Protein AF-A0A529XQK6-F1 (afdb_monomer_lite)

Foldseek 3Di:
DDPPQPLNVLVVVLVCVVVVDDVVVCVVVDVVVVVVVSVVSVVVSVVSCCVVPVVD

Sequence (56 aa):
YGERHACHATAEKIQALLRRGSIKDIFDHGLHEFLAEFIRDNTRLGDEIAQDYRFH

Radius of gyration: 13.6 Å; chains: 1; bounding box: 29×14×40 Å

Structure (mmCIF, N/CA/C/O backbone):
data_AF-A0A529XQK6-F1
#
_entry.id   AF-A0A529XQK6-F1
#
loop_
_atom_site.group_PDB
_atom_site.id
_atom_site.type_symbol
_atom_site.label_atom_id
_atom_site.label_alt_id
_atom_site.label_comp_id
_atom_site.label_asym_id
_atom_site.label_entity_id
_atom_site.label_seq_id
_atom_site.pdbx_PDB_ins_code
_atom_site.Cartn_x
_atom_site.Cartn_y
_atom_site.Cartn_z
_atom_site.occupancy
_atom_site.B_iso_or_equiv
_atom_site.auth_seq_id
_atom_site.auth_comp_id
_atom_site.auth_asym_id
_atom_site.auth_atom_id
_atom_site.pdbx_PDB_model_num
ATOM 1 N N . TYR A 1 1 ? -2.271 -6.231 -27.056 1.00 41.25 1 TYR A N 1
ATOM 2 C CA . TYR A 1 1 ? -1.330 -7.099 -26.329 1.00 41.25 1 TYR A CA 1
ATOM 3 C C . TYR A 1 1 ? -0.909 -6.291 -25.115 1.00 41.25 1 TYR A C 1
ATOM 5 O O . TYR A 1 1 ? -0.240 -5.287 -25.299 1.00 41.25 1 TYR A O 1
ATOM 13 N N . GLY A 1 2 ? -1.488 -6.561 -23.947 1.00 55.38 2 GLY A N 1
ATOM 14 C CA . GLY A 1 2 ? -1.281 -5.756 -22.741 1.00 55.38 2 GLY A CA 1
ATOM 15 C C . GLY A 1 2 ? -0.793 -6.680 -21.649 1.00 55.38 2 GLY A C 1
ATOM 16 O O . GLY A 1 2 ? -1.601 -7.400 -21.063 1.00 55.38 2 GLY A O 1
ATOM 17 N N . GLU A 1 3 ? 0.519 -6.738 -21.453 1.00 58.84 3 GLU A N 1
ATOM 18 C CA . GLU A 1 3 ? 1.080 -7.464 -20.324 1.00 58.84 3 GLU A CA 1
ATOM 19 C C . GLU A 1 3 ? 0.607 -6.782 -19.042 1.00 58.84 3 GLU A C 1
ATOM 21 O O . GLU A 1 3 ? 0.755 -5.577 -18.844 1.00 58.84 3 GLU A O 1
ATOM 26 N N . ARG A 1 4 ? -0.054 -7.557 -18.181 1.00 59.56 4 ARG A N 1
ATOM 27 C CA . ARG A 1 4 ? -0.387 -7.115 -16.831 1.00 59.56 4 ARG A CA 1
ATOM 28 C C . ARG A 1 4 ? 0.913 -7.113 -16.037 1.00 59.56 4 ARG A C 1
ATOM 30 O O . ARG A 1 4 ? 1.296 -8.122 -15.455 1.00 59.56 4 ARG A O 1
ATOM 37 N N . HIS A 1 5 ? 1.592 -5.980 -16.073 1.00 67.25 5 HIS A N 1
ATOM 38 C CA . HIS A 1 5 ? 2.769 -5.717 -15.265 1.00 67.25 5 HIS A CA 1
ATOM 39 C C . HIS A 1 5 ? 2.419 -5.717 -13.770 1.00 67.25 5 HIS A C 1
ATOM 41 O O . HIS A 1 5 ? 1.282 -5.413 -13.387 1.00 67.25 5 HIS A O 1
ATOM 47 N N . ALA A 1 6 ? 3.385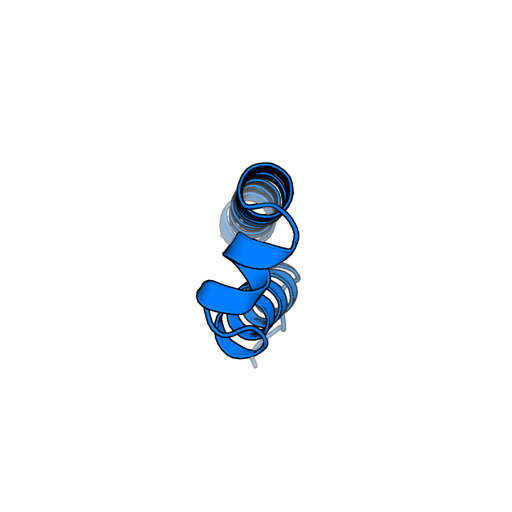 -6.073 -12.920 1.00 72.12 6 ALA A N 1
ATOM 48 C CA . ALA A 1 6 ? 3.184 -6.189 -11.472 1.00 72.12 6 ALA A CA 1
ATOM 49 C C . ALA A 1 6 ? 2.670 -4.873 -10.863 1.00 72.12 6 ALA A C 1
ATOM 51 O O . ALA A 1 6 ? 1.789 -4.888 -9.997 1.00 72.12 6 ALA A O 1
ATOM 52 N N . CYS A 1 7 ? 3.102 -3.746 -11.435 1.00 72.00 7 CYS A N 1
AT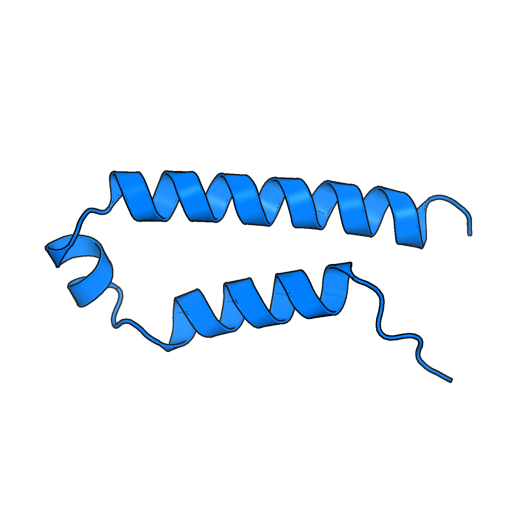OM 53 C CA . CYS A 1 7 ? 2.631 -2.414 -11.085 1.00 72.00 7 CYS A CA 1
ATOM 54 C C . CYS A 1 7 ? 1.106 -2.240 -11.229 1.00 72.00 7 CYS A C 1
ATOM 56 O O . CYS A 1 7 ? 0.480 -1.581 -10.398 1.00 72.00 7 CYS A O 1
ATOM 58 N N . HIS A 1 8 ? 0.454 -2.880 -12.204 1.00 79.31 8 HIS A N 1
ATOM 59 C CA . HIS A 1 8 ? -1.007 -2.830 -12.314 1.00 79.31 8 HIS A CA 1
ATOM 60 C C . HIS A 1 8 ? -1.702 -3.569 -11.166 1.00 79.31 8 HIS A C 1
ATOM 62 O O . HIS A 1 8 ? -2.688 -3.065 -10.630 1.00 79.31 8 HIS A O 1
ATOM 68 N N . ALA A 1 9 ? -1.166 -4.714 -10.735 1.00 81.06 9 ALA A N 1
ATOM 69 C CA . ALA A 1 9 ? -1.719 -5.463 -9.607 1.00 81.06 9 ALA A CA 1
ATOM 70 C C . ALA A 1 9 ? -1.555 -4.699 -8.281 1.00 81.06 9 ALA A C 1
ATOM 72 O O . ALA A 1 9 ? -2.483 -4.648 -7.470 1.00 81.06 9 ALA A O 1
ATOM 73 N N . THR A 1 10 ? -0.402 -4.055 -8.072 1.00 80.75 10 THR A N 1
ATOM 74 C CA . THR A 1 10 ? -0.161 -3.210 -6.894 1.00 80.75 10 THR A CA 1
ATOM 75 C C . THR A 1 10 ? -1.068 -1.973 -6.904 1.00 80.75 10 THR A C 1
ATOM 77 O O . THR A 1 10 ? -1.659 -1.638 -5.876 1.00 80.75 10 THR A O 1
ATOM 80 N N . ALA A 1 11 ? -1.289 -1.346 -8.064 1.00 80.38 11 ALA A N 1
ATOM 81 C CA . ALA A 1 11 ? -2.228 -0.232 -8.205 1.00 80.38 11 ALA A CA 1
ATOM 82 C C . ALA A 1 11 ? -3.689 -0.639 -7.928 1.00 80.38 11 ALA A C 1
ATOM 84 O O . ALA A 1 11 ? -4.387 0.060 -7.190 1.00 80.38 11 ALA A O 1
ATOM 85 N N . GLU A 1 12 ? -4.151 -1.781 -8.455 1.00 83.62 12 GLU A N 1
ATOM 86 C CA . GLU A 1 12 ? -5.494 -2.317 -8.171 1.00 83.62 12 GLU A CA 1
ATOM 87 C C . GLU A 1 12 ? -5.677 -2.588 -6.669 1.00 83.62 12 GLU A C 1
ATOM 89 O O . GLU A 1 12 ? -6.724 -2.273 -6.099 1.00 83.62 12 GLU A O 1
ATOM 94 N N . LYS A 1 13 ? -4.640 -3.100 -5.996 1.00 82.12 13 LYS A N 1
ATOM 95 C CA . LYS A 1 13 ? -4.652 -3.354 -4.550 1.00 82.12 13 LYS A CA 1
ATOM 96 C C . LYS A 1 13 ? -4.775 -2.061 -3.735 1.00 82.12 13 LYS A C 1
ATOM 98 O O . LYS A 1 13 ? -5.609 -1.998 -2.833 1.00 82.12 13 LYS A O 1
ATOM 103 N N . ILE A 1 14 ? -4.007 -1.023 -4.078 1.00 80.50 14 ILE A N 1
ATOM 104 C CA . ILE A 1 14 ? -4.095 0.303 -3.441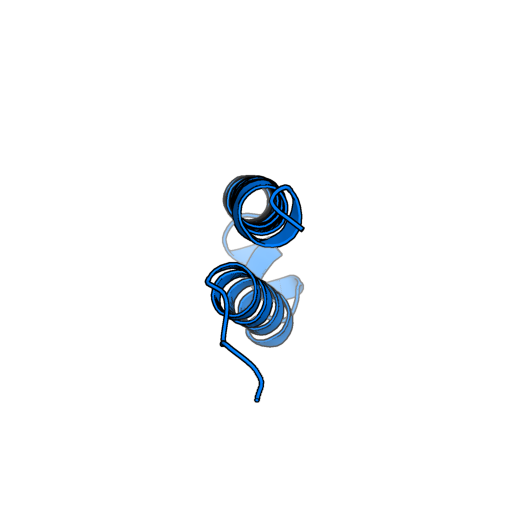 1.00 80.50 14 ILE A CA 1
ATOM 105 C C . ILE A 1 14 ? -5.489 0.905 -3.656 1.00 80.50 14 ILE A C 1
ATOM 107 O O . ILE A 1 14 ? -6.103 1.423 -2.723 1.00 80.50 14 ILE A O 1
ATOM 111 N N . GLN A 1 15 ? -6.030 0.800 -4.872 1.00 82.19 15 GLN A N 1
ATOM 112 C CA . GLN A 1 15 ? -7.350 1.342 -5.180 1.00 82.19 15 GLN A CA 1
ATOM 113 C C . GLN A 1 15 ? -8.471 0.595 -4.442 1.00 82.19 15 GLN A C 1
ATOM 115 O O . GLN A 1 15 ? -9.425 1.217 -3.970 1.00 82.19 15 GLN A O 1
ATOM 120 N N . ALA A 1 16 ? -8.355 -0.728 -4.306 1.00 81.06 16 ALA A N 1
ATOM 121 C CA . ALA A 1 16 ? -9.277 -1.534 -3.518 1.00 81.06 16 ALA A CA 1
ATOM 122 C C . ALA A 1 16 ? -9.225 -1.153 -2.031 1.00 81.06 16 ALA A C 1
ATOM 124 O O . ALA A 1 16 ? -10.278 -1.007 -1.417 1.00 81.06 16 ALA A O 1
ATOM 125 N N . LEU A 1 17 ? -8.032 -0.916 -1.476 1.00 73.19 17 LEU A N 1
ATOM 126 C CA . LEU A 1 17 ? -7.840 -0.407 -0.111 1.00 73.19 17 LEU A CA 1
ATOM 127 C C . LEU A 1 17 ? -8.581 0.919 0.113 1.00 73.19 17 LEU A C 1
ATOM 129 O O . LEU A 1 17 ? -9.325 1.048 1.082 1.00 73.19 17 LEU A O 1
ATOM 133 N N . LEU A 1 18 ? -8.462 1.858 -0.828 1.00 74.38 18 LEU A N 1
ATOM 134 C CA . LEU A 1 18 ? -9.156 3.151 -0.777 1.00 74.38 18 LEU A CA 1
ATOM 135 C C . LEU A 1 18 ? -10.681 3.036 -0.942 1.00 74.38 18 LEU A C 1
ATOM 137 O O . LEU A 1 18 ? -11.417 3.889 -0.456 1.00 74.38 18 LEU A O 1
ATOM 141 N N . ARG A 1 19 ? -11.171 2.002 -1.639 1.00 75.62 19 ARG A N 1
ATOM 142 C CA . ARG A 1 19 ? -12.609 1.763 -1.859 1.00 75.62 19 ARG A CA 1
ATOM 143 C C . ARG A 1 19 ? -13.295 1.002 -0.726 1.00 75.62 19 ARG A C 1
ATOM 145 O O . ARG A 1 19 ? -14.507 1.131 -0.582 1.00 75.62 19 ARG A O 1
ATOM 152 N N . ARG A 1 20 ? -12.572 0.134 -0.011 1.00 65.44 20 ARG A N 1
ATOM 153 C CA . ARG A 1 20 ? -13.169 -0.911 0.841 1.00 65.44 20 ARG A CA 1
ATOM 154 C C . ARG A 1 20 ? -13.446 -0.468 2.273 1.00 65.44 20 ARG A C 1
ATOM 156 O O . ARG A 1 20 ? -14.313 -1.057 2.907 1.00 65.44 20 ARG A O 1
ATOM 163 N N . GLY A 1 21 ? -12.756 0.551 2.766 1.00 57.53 21 GLY A N 1
ATOM 164 C CA . GLY A 1 21 ? -13.078 1.182 4.039 1.00 57.53 21 GLY A CA 1
ATOM 165 C C . GLY A 1 21 ? -13.516 2.604 3.771 1.00 57.53 21 GLY A C 1
ATOM 166 O O . GLY A 1 21 ? -12.776 3.365 3.147 1.00 57.53 21 GLY A O 1
ATOM 167 N N . SER A 1 22 ? -14.691 2.999 4.256 1.00 65.81 22 SER A N 1
ATOM 168 C CA . SER A 1 22 ? -14.923 4.413 4.539 1.00 65.81 22 SER A CA 1
ATOM 169 C C . SER A 1 22 ? -13.676 4.915 5.260 1.00 65.81 22 SER A C 1
ATOM 171 O O . SER A 1 22 ? -13.239 4.260 6.200 1.00 65.81 22 SER A O 1
ATOM 173 N N . ILE A 1 23 ? -13.089 6.046 4.856 1.00 65.38 23 ILE A N 1
ATOM 174 C CA . ILE A 1 23 ? -11.908 6.624 5.532 1.00 65.38 23 ILE A CA 1
ATOM 175 C C . ILE A 1 23 ? -12.085 6.598 7.064 1.00 65.38 23 ILE A C 1
ATOM 177 O O . ILE A 1 23 ? -11.153 6.363 7.814 1.00 65.38 23 ILE A O 1
ATOM 181 N N . LYS A 1 24 ? -13.336 6.720 7.511 1.00 63.34 24 LYS A N 1
ATOM 182 C CA . LYS A 1 24 ? -13.800 6.565 8.883 1.00 63.34 24 LYS A CA 1
ATOM 183 C C . LYS A 1 24 ? -13.390 5.252 9.577 1.00 63.34 24 LYS A C 1
ATOM 185 O O . LYS A 1 24 ? -12.894 5.333 10.690 1.00 63.34 24 LYS A O 1
ATOM 190 N N . ASP A 1 25 ? -13.521 4.091 8.935 1.00 68.81 25 ASP A N 1
ATOM 191 C CA . ASP A 1 25 ? -13.119 2.790 9.501 1.00 68.81 25 ASP A CA 1
ATOM 192 C C . ASP A 1 25 ? -11.594 2.673 9.620 1.00 68.81 25 ASP A C 1
ATOM 194 O O . ASP A 1 25 ? -11.071 2.113 10.579 1.00 68.81 25 ASP A O 1
ATOM 198 N N . ILE A 1 26 ? -10.872 3.258 8.659 1.00 67.62 26 ILE A N 1
ATOM 199 C CA . ILE A 1 26 ? -9.407 3.358 8.679 1.00 67.62 26 ILE A CA 1
ATOM 200 C C . ILE A 1 26 ? -8.947 4.236 9.852 1.00 67.62 26 ILE A C 1
ATOM 202 O O . ILE A 1 26 ? -7.990 3.906 10.551 1.00 67.62 26 ILE A O 1
ATOM 206 N N . PHE A 1 27 ? -9.647 5.346 10.090 1.00 65.25 27 PHE A N 1
ATOM 207 C CA . PHE A 1 27 ? -9.404 6.214 11.239 1.00 65.25 27 PHE A CA 1
ATOM 208 C C . PHE A 1 27 ? -9.745 5.529 12.575 1.00 65.25 27 PHE A C 1
ATOM 210 O O . PHE A 1 27 ? -9.008 5.742 13.534 1.00 65.25 27 PHE A O 1
ATOM 217 N N . ASP A 1 28 ? -10.798 4.705 12.635 1.00 69.25 28 ASP A N 1
ATOM 218 C CA . ASP A 1 28 ? -11.191 3.958 13.843 1.00 69.25 28 ASP A CA 1
ATOM 219 C C . ASP A 1 28 ? -10.199 2.833 14.200 1.00 69.25 28 ASP A C 1
ATOM 221 O O . ASP A 1 28 ? -9.977 2.570 15.381 1.00 69.25 28 ASP A O 1
ATOM 225 N N . HIS A 1 29 ? -9.581 2.174 13.210 1.00 67.75 29 HIS A N 1
ATOM 226 C CA . HIS A 1 29 ? -8.610 1.094 13.453 1.00 67.75 29 HIS A CA 1
ATOM 227 C C . HIS A 1 29 ? -7.169 1.583 13.664 1.00 67.75 29 HIS A C 1
ATOM 229 O O . HIS A 1 29 ? -6.422 0.947 14.402 1.00 67.75 29 HIS A O 1
ATOM 235 N N . GLY A 1 30 ? -6.772 2.708 13.057 1.00 75.06 30 GLY A N 1
ATOM 236 C CA . GLY A 1 30 ? -5.431 3.269 13.225 1.00 75.06 30 GLY A CA 1
ATOM 237 C C . GLY A 1 30 ? -4.896 3.936 11.962 1.00 75.06 30 GLY A C 1
ATOM 238 O O . GLY A 1 30 ? -4.310 3.292 11.092 1.00 75.06 30 GLY A O 1
ATOM 239 N N . LEU A 1 31 ? -5.009 5.267 11.899 1.00 79.50 31 LEU A N 1
ATOM 240 C CA . LEU A 1 31 ? -4.542 6.063 10.758 1.00 79.50 31 LEU A CA 1
ATOM 241 C C . LEU A 1 31 ? -3.051 5.849 10.450 1.00 79.50 31 LEU A C 1
ATOM 243 O O . LEU A 1 31 ? -2.663 5.795 9.286 1.00 79.50 31 LEU A O 1
ATOM 247 N N . HIS A 1 32 ? -2.217 5.750 11.487 1.00 84.44 32 HIS A N 1
ATOM 248 C CA . HIS A 1 32 ? -0.769 5.619 11.324 1.00 84.44 32 HIS A CA 1
ATOM 249 C C . HIS A 1 32 ? -0.362 4.288 10.687 1.00 84.44 32 HIS A C 1
ATOM 251 O O . HIS A 1 32 ? 0.523 4.291 9.833 1.00 84.44 32 HIS A O 1
ATOM 257 N N . GLU A 1 33 ? -1.013 3.178 11.047 1.00 82.25 33 GLU A N 1
ATOM 258 C CA . GLU A 1 33 ? -0.757 1.871 10.426 1.00 82.25 33 GLU A CA 1
ATOM 259 C C . GLU A 1 33 ? -1.180 1.879 8.961 1.00 82.25 33 GLU A C 1
ATOM 261 O O . GLU A 1 33 ? -0.399 1.494 8.092 1.00 82.25 33 GLU A O 1
ATOM 266 N N . PHE A 1 34 ? -2.355 2.440 8.666 1.00 81.75 34 PHE A N 1
ATOM 267 C CA . PHE A 1 34 ? -2.809 2.594 7.290 1.00 81.75 34 PHE A CA 1
ATOM 268 C C . PHE A 1 34 ? -1.866 3.464 6.452 1.00 81.75 34 PHE A C 1
ATOM 270 O O . PHE A 1 34 ? -1.515 3.090 5.337 1.00 81.75 34 PHE A O 1
ATOM 277 N N . LEU A 1 35 ? -1.428 4.617 6.969 1.00 82.25 35 LEU A N 1
ATOM 278 C CA . LEU A 1 35 ? -0.486 5.487 6.260 1.00 82.25 35 LEU A CA 1
ATOM 279 C C . LEU A 1 35 ? 0.863 4.802 6.037 1.00 82.25 35 LEU A C 1
ATOM 281 O O . LEU A 1 35 ? 1.433 4.940 4.957 1.00 82.25 35 LEU A O 1
ATOM 285 N N . ALA A 1 36 ? 1.368 4.056 7.022 1.00 86.56 36 ALA A N 1
ATOM 286 C CA . ALA A 1 36 ? 2.619 3.320 6.888 1.00 86.56 36 ALA A CA 1
ATOM 287 C C . ALA A 1 36 ? 2.523 2.233 5.805 1.00 86.56 36 ALA A C 1
ATOM 289 O O . ALA A 1 36 ? 3.409 2.143 4.951 1.00 86.56 36 ALA A O 1
ATOM 290 N N . GLU A 1 37 ? 1.441 1.449 5.791 1.00 83.88 37 GLU A N 1
ATOM 291 C CA . GLU A 1 37 ? 1.200 0.450 4.745 1.00 83.88 37 GLU A CA 1
ATOM 292 C C . GLU A 1 37 ? 0.993 1.098 3.373 1.00 83.88 37 GLU A C 1
ATOM 294 O O . GLU A 1 37 ? 1.580 0.650 2.389 1.00 83.88 37 GLU A O 1
ATOM 299 N N . PHE A 1 38 ? 0.238 2.196 3.304 1.00 83.25 38 PHE A N 1
ATOM 300 C CA . PHE A 1 38 ? -0.014 2.923 2.063 1.00 83.25 38 PHE A CA 1
ATOM 301 C C . PHE A 1 38 ? 1.272 3.492 1.453 1.00 83.25 38 PHE A C 1
ATOM 303 O O . PHE A 1 38 ? 1.512 3.320 0.261 1.00 83.25 38 PHE A O 1
ATOM 310 N N . ILE A 1 39 ? 2.129 4.134 2.254 1.00 87.62 39 ILE A N 1
ATOM 311 C CA . ILE A 1 39 ? 3.422 4.668 1.792 1.00 87.62 39 ILE A CA 1
ATOM 312 C C . ILE A 1 39 ? 4.327 3.533 1.298 1.00 87.62 39 ILE A C 1
AT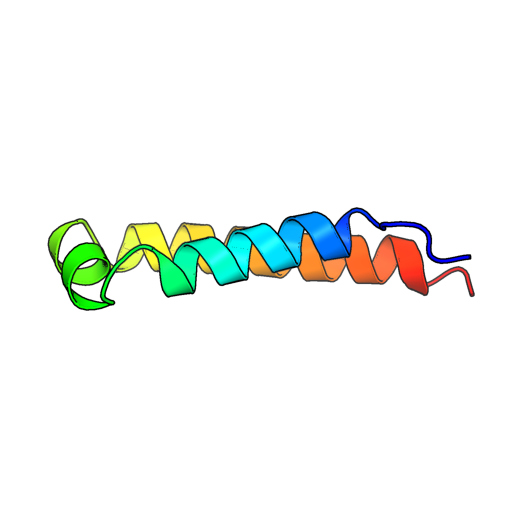OM 314 O O . ILE A 1 39 ? 5.015 3.679 0.283 1.00 87.62 39 ILE A O 1
ATOM 318 N N . ARG A 1 40 ? 4.316 2.388 1.989 1.00 89.25 40 ARG A N 1
ATOM 319 C CA . ARG A 1 40 ? 5.122 1.221 1.622 1.00 89.25 40 ARG A CA 1
ATOM 320 C C . ARG A 1 40 ? 4.659 0.598 0.305 1.00 89.25 40 ARG A C 1
ATOM 322 O O . ARG A 1 40 ? 5.492 0.371 -0.571 1.00 89.25 40 ARG A O 1
ATOM 329 N N . ASP A 1 41 ? 3.356 0.377 0.140 1.00 85.69 41 ASP A N 1
ATOM 330 C CA . ASP A 1 41 ? 2.779 -0.148 -1.104 1.00 85.69 41 ASP A CA 1
ATOM 331 C C . ASP A 1 41 ? 2.951 0.857 -2.264 1.00 85.69 41 ASP A C 1
ATOM 333 O O . ASP A 1 41 ? 3.230 0.450 -3.391 1.00 85.69 41 ASP A O 1
ATOM 337 N N . ASN A 1 42 ? 2.885 2.169 -2.001 1.00 84.81 42 ASN A N 1
ATOM 338 C CA . ASN A 1 42 ? 3.134 3.209 -3.007 1.00 84.81 42 ASN A CA 1
ATOM 339 C C . ASN A 1 42 ? 4.600 3.255 -3.467 1.00 84.81 42 ASN A C 1
ATOM 341 O O . ASN A 1 42 ? 4.869 3.356 -4.662 1.00 84.81 42 ASN A O 1
ATOM 345 N N . THR A 1 43 ? 5.546 3.121 -2.536 1.00 87.56 43 THR A N 1
ATOM 346 C CA . THR A 1 43 ? 6.977 3.045 -2.867 1.00 87.56 43 THR A CA 1
ATOM 347 C C . THR A 1 43 ? 7.264 1.806 -3.712 1.00 87.56 43 THR A C 1
ATOM 349 O O . THR A 1 43 ? 7.942 1.901 -4.732 1.00 87.56 43 THR A O 1
ATOM 352 N N . ARG A 1 44 ? 6.671 0.658 -3.351 1.00 87.31 44 ARG A N 1
ATOM 353 C CA . ARG A 1 44 ? 6.795 -0.578 -4.133 1.00 87.31 44 ARG A CA 1
ATOM 354 C C . ARG A 1 44 ? 6.234 -0.425 -5.544 1.00 87.31 44 ARG A C 1
ATOM 356 O O . ARG A 1 44 ? 6.859 -0.881 -6.491 1.00 87.31 44 ARG A O 1
ATOM 363 N N . LEU A 1 45 ? 5.094 0.250 -5.690 1.00 85.12 45 LEU A N 1
ATOM 364 C CA . LEU A 1 45 ? 4.531 0.570 -7.000 1.00 85.12 45 LEU A CA 1
ATOM 365 C C . LEU A 1 45 ? 5.498 1.420 -7.840 1.00 85.12 45 LEU A C 1
ATOM 367 O O . LEU A 1 45 ? 5.660 1.158 -9.027 1.00 85.12 45 LEU A O 1
ATOM 371 N N . GLY A 1 46 ? 6.145 2.420 -7.236 1.00 83.38 46 GLY A N 1
ATOM 372 C CA . GLY A 1 46 ? 7.157 3.240 -7.905 1.00 83.38 46 GLY A CA 1
ATOM 373 C C . GLY A 1 46 ? 8.348 2.421 -8.405 1.00 83.38 46 GLY A C 1
ATOM 374 O O . GLY A 1 46 ? 8.767 2.600 -9.547 1.00 83.38 46 GLY A O 1
ATOM 375 N N . ASP A 1 47 ? 8.840 1.486 -7.591 1.00 85.81 47 ASP A N 1
ATOM 376 C CA . ASP A 1 47 ? 9.926 0.574 -7.969 1.00 85.81 47 ASP A CA 1
ATOM 377 C C . ASP A 1 47 ? 9.507 -0.410 -9.070 1.00 85.81 47 ASP A C 1
ATOM 379 O O . ASP A 1 47 ? 10.269 -0.633 -10.009 1.00 85.81 47 ASP A O 1
ATOM 383 N N . GLU A 1 48 ? 8.294 -0.966 -8.995 1.00 83.31 48 GLU A N 1
ATOM 384 C CA . GLU A 1 48 ? 7.732 -1.845 -10.030 1.00 83.31 48 GLU A CA 1
ATOM 385 C C . GLU A 1 48 ? 7.587 -1.091 -11.362 1.00 83.31 48 GLU A C 1
ATOM 387 O O . GLU A 1 48 ? 8.039 -1.579 -12.391 1.00 83.31 48 GLU A O 1
ATOM 392 N N . ILE A 1 49 ? 7.065 0.143 -11.350 1.00 79.56 49 ILE A N 1
ATOM 393 C CA . ILE A 1 49 ? 7.000 1.004 -12.544 1.00 79.56 49 ILE A CA 1
ATOM 394 C C . ILE A 1 49 ? 8.408 1.303 -13.069 1.00 79.56 49 ILE A C 1
ATOM 396 O O . ILE A 1 49 ? 8.649 1.237 -14.272 1.00 79.56 49 ILE A O 1
ATOM 400 N N . ALA A 1 50 ? 9.354 1.622 -12.185 1.00 80.81 50 ALA A N 1
ATOM 401 C CA . ALA A 1 50 ? 10.731 1.901 -12.566 1.00 80.81 50 ALA A CA 1
ATOM 402 C C . ALA A 1 50 ? 11.487 0.655 -13.051 1.00 80.81 50 ALA A C 1
ATOM 404 O O . ALA A 1 50 ? 12.479 0.814 -13.747 1.00 80.81 50 ALA A O 1
ATOM 405 N N . GLN A 1 51 ? 11.073 -0.565 -12.716 1.00 76.06 51 GLN A N 1
ATOM 406 C CA . GLN A 1 51 ? 11.602 -1.782 -13.338 1.00 76.06 51 GLN A CA 1
ATOM 407 C C . GLN A 1 51 ? 10.931 -2.057 -14.679 1.00 76.06 51 GLN A C 1
ATOM 409 O O . GLN A 1 51 ? 11.627 -2.277 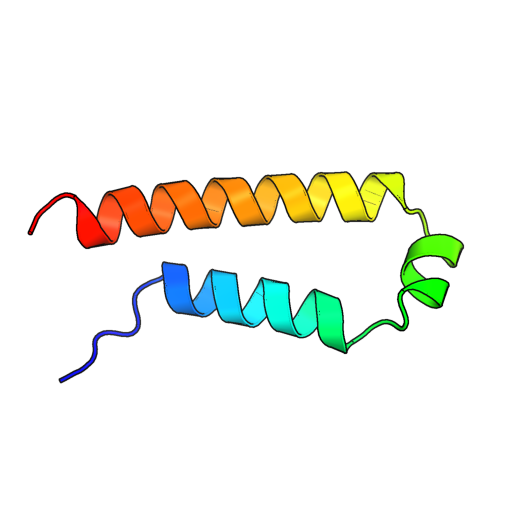-15.666 1.00 76.06 51 GLN A O 1
ATOM 414 N N . ASP A 1 52 ? 9.602 -2.003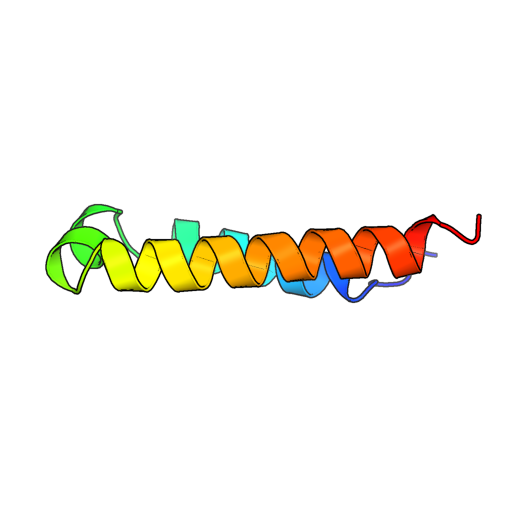 -14.724 1.00 70.50 52 ASP A N 1
ATOM 415 C CA . ASP A 1 52 ? 8.818 -2.393 -15.895 1.00 70.50 52 ASP A CA 1
ATOM 416 C C . ASP A 1 52 ? 8.957 -1.386 -17.054 1.00 70.50 52 ASP A C 1
ATOM 418 O O . ASP A 1 52 ? 8.969 -1.783 -18.215 1.00 70.50 52 ASP A O 1
ATOM 422 N N . TYR A 1 53 ? 9.125 -0.088 -16.768 1.00 66.00 53 TYR A N 1
ATOM 423 C CA . TYR A 1 53 ? 9.178 0.969 -17.792 1.00 66.00 53 TYR A CA 1
ATOM 424 C C . TYR A 1 53 ? 10.572 1.560 -18.057 1.00 66.00 53 TYR A C 1
ATOM 426 O O . TYR A 1 53 ? 10.728 2.314 -19.014 1.00 66.00 53 TYR A O 1
ATOM 434 N N . ARG A 1 54 ? 11.605 1.252 -17.258 1.00 61.81 54 ARG A N 1
ATOM 435 C CA . ARG A 1 54 ? 12.962 1.826 -17.441 1.00 61.81 54 ARG A CA 1
ATOM 436 C C . ARG A 1 54 ? 13.816 1.099 -18.483 1.00 61.81 54 ARG A C 1
ATOM 438 O O . ARG A 1 54 ? 14.910 1.565 -18.790 1.00 61.81 54 ARG A O 1
ATOM 445 N N . PHE A 1 55 ? 13.331 -0.013 -19.030 1.00 56.56 55 PHE A N 1
ATOM 446 C CA . PHE A 1 55 ? 14.005 -0.763 -20.096 1.00 56.56 55 PHE A CA 1
ATOM 447 C C . PHE A 1 55 ? 13.368 -0.582 -21.489 1.00 56.56 55 PHE A C 1
ATOM 449 O O . PHE A 1 55 ? 13.676 -1.362 -22.389 1.00 56.56 55 PHE A O 1
ATOM 456 N N . HIS A 1 56 ? 12.528 0.442 -21.685 1.00 49.16 56 HIS A N 1
ATOM 457 C CA . HIS A 1 56 ? 11.948 0.805 -22.985 1.00 49.16 56 HIS A CA 1
ATOM 458 C C . HIS A 1 56 ? 12.541 2.090 -23.567 1.00 49.16 56 HIS A C 1
ATOM 460 O O . HIS A 1 56 ? 12.794 3.038 -22.789 1.00 49.16 56 HIS A O 1
#

pLDDT: mean 74.57, std 10.82, range [41.25, 89.25]

Secondary structure (DSSP, 8-state):
-----HHHHHHHHHHHHHHHS-HHHHHHHHHHHHHHHHHHHHHHHHHHHHHHSTT-